Protein AF-B6ASW9-F1 (afdb_monomer_lite)

pLDDT: mean 80.44, std 17.48, range [36.97, 98.44]

Secondary structure (DSSP, 8-state):
-PPPP----------PPPP--PPPEEE--TTS--S-EEEE----TTT---HHHHHHHHHHHHHHHHHHTTTS-EEEE--HHHHHHHTTTS-TTEEEE----SSS-HHHHPPEEEEETTEEEEEEEE--HHHHTS--TTGGGHHHHHHHHHT-EEEEEEEES-GGGEEE-SSS-EEE-----

Structure (mmCIF, N/CA/C/O backbone):
data_AF-B6ASW9-F1
#
_entry.id   AF-B6ASW9-F1
#
loop_
_atom_site.group_PDB
_atom_site.id
_atom_site.type_symbol
_atom_site.label_atom_id
_atom_site.label_alt_id
_atom_site.label_comp_id
_atom_site.label_asym_id
_atom_site.label_entity_id
_atom_site.label_seq_id
_atom_site.pdbx_PDB_ins_code
_atom_site.Cartn_x
_atom_site.Cartn_y
_atom_site.Cartn_z
_atom_site.occupancy
_atom_site.B_iso_or_equiv
_atom_site.auth_seq_id
_atom_site.auth_comp_id
_atom_site.auth_asym_id
_atom_site.auth_atom_id
_atom_site.pdbx_PDB_model_num
ATOM 1 N N . MET A 1 1 ? -27.187 77.490 27.401 1.00 42.06 1 MET A N 1
ATOM 2 C CA . MET A 1 1 ? -26.969 76.087 27.824 1.00 42.06 1 MET A CA 1
ATOM 3 C C . MET A 1 1 ? -27.396 75.156 26.697 1.00 42.06 1 MET A C 1
ATOM 5 O O . MET A 1 1 ? -28.579 75.099 26.396 1.00 42.06 1 MET A O 1
ATOM 9 N N . LYS A 1 2 ? -26.442 74.502 26.020 1.00 38.00 2 LYS A N 1
ATOM 10 C CA . LYS A 1 2 ? -26.689 73.537 24.933 1.00 38.00 2 LYS A CA 1
ATOM 11 C C . LYS A 1 2 ? -26.740 72.123 25.529 1.00 38.00 2 LYS A C 1
ATOM 13 O O . LYS A 1 2 ? -25.842 71.763 26.282 1.00 38.00 2 LYS A O 1
ATOM 18 N N . ARG A 1 3 ? -27.793 71.359 25.226 1.00 36.97 3 ARG A N 1
ATOM 19 C CA . ARG A 1 3 ? -27.946 69.943 25.610 1.00 36.97 3 ARG A CA 1
ATOM 20 C C . ARG A 1 3 ? -27.184 69.061 24.607 1.00 36.97 3 ARG A C 1
ATOM 22 O O . ARG A 1 3 ? -27.335 69.311 23.412 1.00 36.97 3 ARG A O 1
ATOM 29 N N . PRO A 1 4 ? -26.395 68.061 25.031 1.00 43.62 4 PR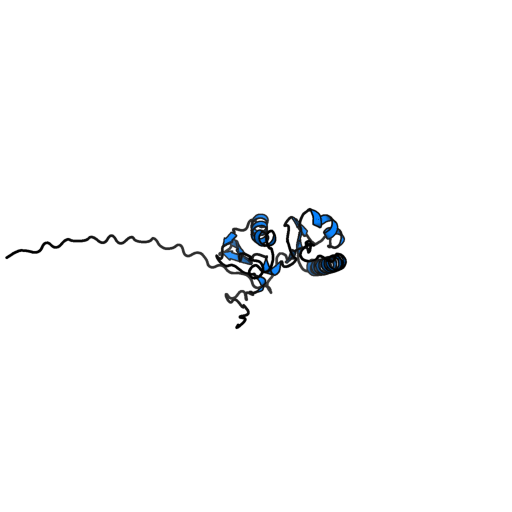O A N 1
ATOM 30 C CA . PRO A 1 4 ? -25.792 67.117 24.098 1.00 43.62 4 PRO A CA 1
ATOM 31 C C . PRO A 1 4 ? -26.777 65.992 23.733 1.00 43.62 4 PRO A C 1
ATOM 33 O O . PRO A 1 4 ? -27.442 65.427 24.600 1.00 43.62 4 PRO A O 1
ATOM 36 N N . ASN A 1 5 ? -26.853 65.683 22.436 1.00 37.75 5 ASN A N 1
ATOM 37 C CA . ASN A 1 5 ? -27.504 64.492 21.887 1.00 37.75 5 ASN A CA 1
ATOM 38 C C . ASN A 1 5 ? -26.652 63.255 22.201 1.00 37.75 5 ASN A C 1
ATOM 40 O O . ASN A 1 5 ? -25.487 63.208 21.809 1.00 37.75 5 ASN A O 1
ATOM 44 N N . PHE A 1 6 ? -27.239 62.239 22.833 1.00 38.59 6 PHE A N 1
ATOM 45 C CA . PHE A 1 6 ? -26.665 60.895 22.884 1.00 38.59 6 PHE A CA 1
ATOM 46 C C . PHE A 1 6 ? -27.253 60.052 21.747 1.00 38.59 6 PHE A C 1
ATOM 48 O O . PHE A 1 6 ? -28.454 59.791 21.710 1.00 38.59 6 PHE A O 1
ATOM 55 N N . LEU A 1 7 ? -26.393 59.648 20.811 1.00 41.00 7 LEU A N 1
ATOM 56 C CA . LEU A 1 7 ? -26.672 58.619 19.812 1.00 41.00 7 LEU A CA 1
ATOM 57 C C . LEU A 1 7 ? -26.625 57.255 20.522 1.00 41.00 7 LEU A C 1
ATOM 59 O O . LEU A 1 7 ? -25.576 56.868 21.036 1.00 41.00 7 LEU A O 1
ATOM 63 N N . ALA A 1 8 ? -27.741 56.530 20.569 1.00 38.72 8 ALA A N 1
ATOM 64 C CA . ALA A 1 8 ? -27.758 55.136 21.001 1.00 38.72 8 ALA A CA 1
ATOM 65 C C . ALA A 1 8 ? -27.341 54.248 19.818 1.00 38.72 8 ALA A C 1
ATOM 67 O O . ALA A 1 8 ? -28.066 54.147 18.831 1.00 38.72 8 ALA A O 1
ATOM 68 N N . ALA A 1 9 ? -26.167 53.623 19.902 1.00 42.03 9 ALA A N 1
ATOM 69 C CA . ALA A 1 9 ? -25.754 52.578 18.972 1.00 42.03 9 ALA A CA 1
ATOM 70 C C . ALA A 1 9 ? -26.220 51.219 19.515 1.00 42.03 9 ALA A C 1
ATOM 72 O O . ALA A 1 9 ? -25.730 50.752 20.542 1.00 42.03 9 ALA A O 1
ATOM 73 N N . SER A 1 10 ? -27.180 50.585 18.840 1.00 41.47 10 SER A N 1
ATOM 74 C CA . SER A 1 10 ? -27.56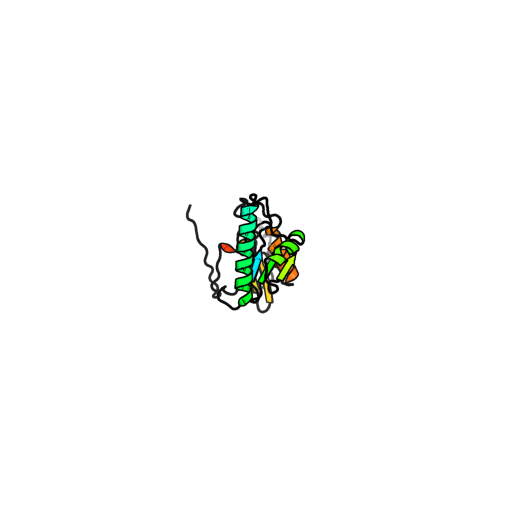1 49.197 19.107 1.00 41.47 10 SER A CA 1
ATOM 75 C C . SER A 1 10 ? -26.492 48.259 18.545 1.00 41.47 10 SER A C 1
ATOM 77 O O . SER A 1 10 ? -26.341 48.139 17.332 1.00 41.47 10 SER A O 1
ATOM 79 N N . ALA A 1 11 ? -25.754 47.581 19.422 1.00 44.91 11 ALA A N 1
ATOM 80 C CA . ALA A 1 11 ? -24.901 46.464 19.036 1.00 44.91 11 ALA A CA 1
ATOM 81 C C . ALA A 1 11 ? -25.770 45.208 18.862 1.00 44.91 11 ALA A C 1
ATOM 83 O O . ALA A 1 11 ? -26.319 44.686 19.832 1.00 44.91 11 ALA A O 1
ATOM 84 N N . ALA A 1 12 ? -25.909 44.726 17.627 1.00 44.12 12 ALA A N 1
ATOM 85 C CA . ALA A 1 12 ? -26.469 43.408 17.359 1.00 44.12 12 ALA A CA 1
ATOM 86 C C . ALA A 1 12 ? -25.385 42.352 17.624 1.00 44.12 12 ALA A C 1
ATOM 88 O O . ALA A 1 12 ? -24.410 42.250 16.881 1.00 44.12 12 ALA A O 1
ATOM 89 N N . LEU A 1 13 ? -25.542 41.579 18.700 1.00 42.88 13 LEU A N 1
ATOM 90 C CA . LEU A 1 13 ? -24.716 40.404 18.960 1.00 42.88 13 LEU A CA 1
ATOM 91 C C . LEU A 1 13 ? -25.173 39.281 18.018 1.00 42.88 13 LEU A C 1
ATOM 93 O O . LEU A 1 13 ? -26.263 38.733 18.179 1.00 42.88 13 LEU A O 1
ATOM 97 N N . SER A 1 14 ? -24.353 38.954 17.020 1.00 46.81 14 SER A N 1
ATOM 98 C CA . SER A 1 14 ? -24.547 37.752 16.208 1.00 46.81 14 SER A CA 1
ATOM 99 C C . SER A 1 14 ? -24.246 36.530 17.075 1.00 46.81 14 SER A C 1
ATOM 101 O O . SER A 1 14 ? -23.099 36.300 17.459 1.00 46.81 14 SER A O 1
ATOM 103 N N . MET A 1 15 ? -25.281 35.770 17.429 1.00 45.50 15 MET A N 1
ATOM 104 C CA . MET A 1 15 ? -25.124 34.486 18.106 1.00 45.50 15 MET A CA 1
ATOM 105 C C . MET A 1 15 ? -24.664 33.459 17.074 1.00 45.50 15 MET A C 1
ATOM 107 O O . MET A 1 15 ? -25.472 32.913 16.323 1.00 45.50 15 MET A O 1
ATOM 111 N N . ALA A 1 16 ? -23.355 33.207 17.025 1.00 53.00 16 ALA A N 1
ATOM 112 C CA . ALA A 1 16 ? -22.825 32.033 16.349 1.00 53.00 16 ALA A CA 1
ATOM 113 C C . ALA A 1 16 ? -23.455 30.788 16.995 1.00 53.00 16 ALA A C 1
ATOM 115 O O . ALA A 1 16 ? -23.319 30.570 18.201 1.00 53.00 16 ALA A O 1
ATOM 116 N N . GLY A 1 17 ? -24.197 30.011 16.202 1.00 45.16 17 GLY A N 1
ATOM 117 C CA . GLY A 1 17 ? -24.775 28.744 16.645 1.00 45.16 17 GLY A CA 1
ATOM 118 C C . GLY A 1 17 ? -23.692 27.781 17.149 1.00 45.16 17 GLY A C 1
ATOM 119 O O . GLY A 1 17 ? -22.519 27.936 16.794 1.00 45.16 17 GLY A O 1
ATOM 120 N N . PRO A 1 18 ? -24.054 26.793 17.983 1.00 43.72 18 PRO A N 1
ATOM 121 C CA . PRO A 1 18 ? -23.083 25.877 18.561 1.00 43.72 18 PRO A CA 1
ATOM 122 C C . PRO A 1 18 ? -22.316 25.165 17.444 1.00 43.72 18 PRO A C 1
ATOM 124 O O . PRO A 1 18 ? -22.912 24.518 16.582 1.00 43.72 18 PRO A O 1
ATOM 127 N N . ALA A 1 19 ? -20.989 25.294 17.467 1.00 50.31 19 ALA A N 1
ATOM 128 C CA . ALA A 1 19 ? -20.110 24.504 16.624 1.00 50.31 19 ALA A CA 1
ATOM 129 C C . ALA A 1 19 ? -20.403 23.025 16.904 1.00 50.31 19 ALA A C 1
ATOM 131 O O . ALA A 1 19 ? -20.229 22.550 18.027 1.00 50.31 19 ALA A O 1
ATOM 132 N N . THR A 1 20 ? -20.886 22.295 15.900 1.00 43.22 20 THR A N 1
ATOM 133 C CA . THR A 1 20 ? -21.002 20.839 15.966 1.00 43.22 20 THR A CA 1
ATOM 134 C C . THR A 1 20 ? -19.617 20.274 16.247 1.00 43.22 20 THR A C 1
ATOM 136 O O . THR A 1 20 ? -18.758 20.294 15.365 1.00 43.22 20 THR A O 1
ATOM 139 N N . ALA A 1 21 ? -19.385 19.807 17.474 1.00 51.06 21 ALA A N 1
ATOM 140 C CA . ALA A 1 21 ? -18.142 19.147 17.835 1.00 51.06 21 ALA A CA 1
ATOM 141 C C . ALA A 1 21 ? -17.968 17.921 16.930 1.00 51.06 21 ALA A C 1
ATOM 143 O O . ALA A 1 21 ? -18.737 16.959 17.001 1.00 51.06 21 ALA A O 1
ATOM 144 N N . SER A 1 22 ? -16.989 17.970 16.029 1.00 66.50 22 SER A N 1
ATOM 145 C CA . SER A 1 22 ? -16.619 16.809 15.231 1.00 66.50 22 SER A CA 1
ATOM 146 C C . SER A 1 22 ? -16.104 15.725 16.170 1.00 66.50 22 SER A C 1
ATOM 148 O O . SER A 1 22 ? -15.208 15.992 16.971 1.00 66.50 22 SER A O 1
ATOM 150 N N . LEU A 1 23 ? -16.646 14.509 16.063 1.00 76.56 23 LEU A N 1
ATOM 151 C CA . LEU A 1 23 ? -16.113 13.363 16.801 1.00 76.56 23 LEU A CA 1
ATOM 152 C C . LEU A 1 23 ? -14.599 13.237 16.553 1.00 76.56 23 LEU A C 1
ATOM 154 O O . LEU A 1 23 ? -14.185 13.363 15.393 1.00 76.56 23 LEU A O 1
ATOM 158 N N . PRO A 1 24 ? -13.794 12.990 17.603 1.00 84.50 24 PRO A N 1
ATOM 159 C CA . PRO A 1 24 ? -12.358 12.821 17.453 1.00 84.50 24 PRO A CA 1
ATOM 160 C C . PRO A 1 24 ? -12.060 11.602 16.580 1.00 84.50 24 PRO A C 1
ATOM 162 O O . PRO A 1 24 ? -12.791 10.608 16.603 1.00 84.50 24 PRO A O 1
ATOM 165 N N . LEU A 1 25 ? -10.978 11.695 15.812 1.00 86.31 25 LEU A N 1
ATOM 166 C CA . LEU A 1 25 ? -10.448 10.570 15.057 1.00 86.31 25 LEU A CA 1
ATOM 167 C C . LEU A 1 25 ? -9.553 9.722 15.955 1.00 86.31 25 LEU A C 1
ATOM 169 O O . LEU A 1 25 ? -8.710 10.249 16.680 1.00 86.31 25 LEU A O 1
ATOM 173 N N . HIS A 1 26 ? -9.721 8.408 15.872 1.00 87.00 26 HIS A N 1
ATOM 174 C CA . HIS A 1 26 ? -8.886 7.437 16.568 1.00 87.00 26 HIS A CA 1
ATOM 175 C C . HIS A 1 26 ? -8.297 6.445 15.572 1.00 87.00 26 HIS A C 1
ATOM 177 O O . HIS A 1 26 ? -9.021 5.890 14.755 1.00 87.00 26 HIS A O 1
ATOM 183 N N . VAL A 1 27 ? -6.992 6.218 15.622 1.00 86.50 27 VAL A N 1
ATOM 184 C CA . VAL A 1 27 ? -6.323 5.218 14.784 1.00 86.50 27 VAL A CA 1
ATOM 185 C C . VAL A 1 27 ? -5.912 4.055 15.674 1.00 86.50 27 VAL A C 1
ATOM 187 O O . VAL A 1 27 ? -5.412 4.252 16.787 1.00 86.50 27 VAL A O 1
ATOM 190 N N . ARG A 1 28 ? -6.152 2.836 15.188 1.00 86.62 28 ARG A N 1
ATOM 191 C CA . ARG A 1 28 ? -5.762 1.621 15.905 1.00 86.62 28 ARG A CA 1
ATOM 192 C C . ARG A 1 28 ? -4.238 1.450 15.880 1.00 86.62 28 ARG A C 1
ATOM 194 O O . ARG A 1 28 ? -3.611 1.838 14.897 1.00 86.62 28 ARG A O 1
ATOM 201 N N . PRO A 1 29 ? -3.658 0.882 16.944 1.00 86.50 29 PRO A N 1
ATOM 202 C CA . PRO A 1 29 ? -2.228 0.617 16.991 1.00 86.50 29 PRO A CA 1
ATOM 203 C C . PRO A 1 29 ? -1.831 -0.488 16.002 1.00 86.50 29 PRO A C 1
ATOM 205 O O . PRO A 1 29 ? -2.661 -1.332 15.652 1.00 86.50 29 PRO A O 1
ATOM 208 N N . GLU A 1 30 ? -0.571 -0.481 15.567 1.00 84.75 30 GLU A N 1
ATOM 209 C CA . GLU A 1 30 ? -0.048 -1.407 14.548 1.00 84.75 30 GLU A CA 1
ATOM 210 C C . GLU A 1 30 ? 0.230 -2.822 15.081 1.00 84.75 30 GLU A C 1
ATOM 212 O O . GLU A 1 30 ? 0.401 -3.755 14.310 1.00 84.75 30 GLU A O 1
ATOM 217 N N . GLU A 1 31 ? 0.252 -3.016 16.399 1.00 86.56 31 GLU A N 1
ATOM 218 C CA . GLU A 1 31 ? 0.290 -4.339 17.033 1.00 86.56 31 GLU A CA 1
ATOM 219 C C . GLU A 1 31 ? -1.099 -4.995 17.158 1.00 86.56 31 GLU A C 1
ATOM 221 O O . GLU A 1 31 ? -1.224 -6.115 17.659 1.00 86.56 31 GLU A O 1
ATOM 226 N N . GLY A 1 32 ? -2.158 -4.286 16.754 1.00 85.75 32 GLY A N 1
ATOM 227 C CA . GLY A 1 32 ? -3.529 -4.781 16.779 1.00 85.75 32 GLY A CA 1
ATOM 228 C C . GLY A 1 32 ? -3.837 -5.792 15.670 1.00 85.75 32 GLY A C 1
ATOM 229 O O . GLY A 1 32 ? -3.019 -6.106 14.815 1.00 85.75 32 GLY A O 1
ATOM 230 N N . SER A 1 33 ? -5.075 -6.299 15.658 1.00 88.50 33 SER A N 1
ATOM 231 C CA . SER A 1 33 ? -5.541 -7.139 14.548 1.00 88.50 33 SER A CA 1
ATOM 232 C C . SER A 1 33 ? -5.692 -6.312 13.274 1.00 88.50 33 SER A C 1
ATOM 234 O O . SER A 1 33 ? -6.355 -5.268 13.267 1.00 88.50 33 SER A O 1
ATOM 236 N N . HIS A 1 34 ? -5.161 -6.845 12.182 1.00 90.00 34 HIS A N 1
ATOM 237 C CA . HIS A 1 34 ? -5.247 -6.267 10.850 1.00 90.00 34 HIS A CA 1
ATOM 238 C C . HIS A 1 34 ? -6.213 -7.055 9.961 1.00 90.00 34 HIS A C 1
ATOM 240 O O . HIS A 1 34 ? -6.472 -8.235 10.188 1.00 90.00 34 HIS A O 1
ATOM 246 N N . GLU A 1 35 ? -6.793 -6.370 8.973 1.00 92.44 35 GLU A N 1
ATOM 247 C CA . GLU A 1 35 ? -7.645 -6.994 7.947 1.00 92.44 35 GLU A CA 1
ATOM 248 C C . GLU A 1 35 ? -6.855 -7.333 6.679 1.00 92.44 35 GLU A C 1
ATOM 250 O O . GLU A 1 35 ? -7.210 -8.276 5.974 1.00 92.44 35 GLU A O 1
ATOM 255 N N . ALA A 1 36 ? -5.810 -6.556 6.385 1.00 93.69 36 ALA A N 1
ATOM 256 C CA . ALA A 1 36 ? -4.892 -6.782 5.280 1.00 93.69 36 ALA A CA 1
ATOM 257 C C . ALA A 1 36 ? -3.629 -5.921 5.430 1.00 93.69 36 ALA A C 1
ATOM 259 O O . ALA A 1 36 ? -3.690 -4.806 5.959 1.00 93.69 36 ALA A O 1
ATOM 260 N N . THR A 1 37 ? -2.525 -6.383 4.845 1.00 94.69 37 THR A N 1
ATOM 261 C CA . THR A 1 37 ? -1.326 -5.580 4.582 1.00 94.69 37 THR A CA 1
ATOM 262 C C . THR A 1 37 ? -1.365 -5.023 3.166 1.00 94.69 37 THR A C 1
ATOM 264 O O . THR A 1 37 ? -1.644 -5.748 2.210 1.00 94.69 37 THR A O 1
ATOM 267 N N . PHE A 1 38 ? -0.987 -3.759 3.001 1.00 94.38 38 PHE A N 1
ATOM 268 C CA . PHE A 1 38 ? -0.801 -3.162 1.683 1.00 94.38 38 PHE A CA 1
ATOM 269 C C . PHE A 1 38 ? 0.675 -2.960 1.359 1.00 94.38 38 PHE A C 1
ATOM 271 O O . PHE A 1 38 ? 1.460 -2.517 2.195 1.00 94.38 38 PHE A O 1
ATOM 278 N N . MET A 1 39 ? 1.045 -3.272 0.121 1.00 96.12 39 MET A N 1
ATOM 279 C CA . MET A 1 39 ? 2.403 -3.141 -0.403 1.00 96.12 39 MET A CA 1
ATOM 280 C C . MET A 1 39 ? 2.376 -2.495 -1.789 1.00 96.12 39 MET A C 1
ATOM 282 O O . MET A 1 39 ? 1.363 -2.554 -2.481 1.00 96.12 39 MET A O 1
ATOM 286 N N . MET A 1 40 ? 3.488 -1.893 -2.213 1.00 94.88 40 MET A N 1
ATOM 287 C CA . MET A 1 40 ? 3.636 -1.293 -3.544 1.00 94.88 40 MET A CA 1
ATOM 288 C C . MET A 1 40 ? 4.665 -2.049 -4.374 1.00 94.88 40 MET A C 1
ATOM 290 O O . MET A 1 40 ? 5.734 -2.417 -3.882 1.00 94.88 40 MET A O 1
ATOM 294 N N . TRP A 1 41 ? 4.343 -2.272 -5.646 1.00 95.56 41 TRP A N 1
ATOM 295 C CA . TRP A 1 41 ? 5.220 -2.982 -6.563 1.00 95.56 41 TRP A CA 1
ATOM 296 C C . TRP A 1 41 ? 6.311 -2.057 -7.125 1.00 95.56 41 TRP A C 1
ATOM 298 O O . TRP A 1 41 ? 5.987 -1.025 -7.716 1.00 95.56 41 TRP A O 1
ATOM 308 N N . PRO A 1 42 ? 7.606 -2.420 -7.029 1.00 92.88 42 PRO A N 1
ATOM 309 C CA . PRO A 1 42 ? 8.675 -1.622 -7.617 1.00 92.88 42 PRO A CA 1
ATOM 31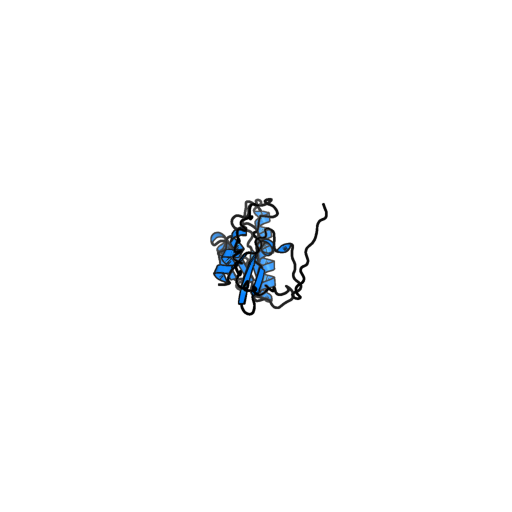0 C C . PRO A 1 42 ? 8.663 -1.770 -9.147 1.00 92.88 42 PRO A C 1
ATOM 312 O O . PRO A 1 42 ? 9.143 -2.766 -9.693 1.00 92.88 42 PRO A O 1
ATOM 315 N N . ALA A 1 43 ? 8.117 -0.775 -9.850 1.00 87.12 43 ALA A N 1
ATOM 316 C CA . ALA A 1 43 ? 8.005 -0.770 -11.316 1.00 87.12 43 ALA A CA 1
ATOM 317 C C . ALA A 1 43 ? 8.877 0.296 -12.009 1.00 87.12 43 ALA A C 1
ATOM 319 O O . ALA A 1 43 ? 9.256 0.148 -13.175 1.00 87.12 43 ALA A O 1
ATOM 320 N N . SER A 1 44 ? 9.224 1.381 -11.310 1.00 86.50 44 SER A N 1
ATOM 321 C CA . SER A 1 44 ? 9.849 2.546 -11.937 1.00 86.50 44 SER A CA 1
ATOM 322 C C . SER A 1 44 ? 11.320 2.332 -12.285 1.00 86.50 44 SER A C 1
ATOM 324 O O . SER A 1 44 ? 12.205 2.331 -11.429 1.00 86.50 44 SER A O 1
ATOM 326 N N . ARG A 1 45 ? 11.610 2.282 -13.589 1.00 84.75 45 ARG A N 1
ATOM 327 C CA . ARG A 1 45 ? 12.985 2.346 -14.119 1.00 84.75 45 ARG A CA 1
ATOM 328 C C . ARG A 1 45 ? 13.633 3.720 -13.956 1.00 84.75 45 ARG A C 1
ATOM 330 O O . ARG A 1 45 ? 14.835 3.844 -14.150 1.00 84.75 45 ARG A O 1
ATOM 337 N N . LYS A 1 46 ? 12.859 4.755 -13.623 1.00 85.69 46 LYS A N 1
ATOM 338 C CA . LYS A 1 46 ? 13.406 6.082 -13.327 1.00 85.69 46 LYS A CA 1
ATOM 339 C C . LYS A 1 46 ? 14.118 6.080 -11.973 1.00 85.69 46 LYS A C 1
ATOM 341 O O . LYS A 1 46 ? 15.212 6.625 -11.880 1.00 85.69 46 LYS A O 1
ATOM 346 N N . PHE A 1 47 ? 13.527 5.438 -10.963 1.00 82.38 47 PHE A N 1
ATOM 347 C CA . PHE A 1 47 ? 14.136 5.296 -9.634 1.00 82.38 47 PHE A CA 1
ATOM 348 C C . PHE A 1 47 ? 15.103 4.112 -9.565 1.00 82.38 47 PHE A C 1
ATOM 350 O O . PHE A 1 47 ? 16.155 4.207 -8.937 1.00 82.38 47 PHE A O 1
ATOM 357 N N . HIS A 1 48 ? 14.813 3.039 -10.307 1.00 86.94 48 HIS A N 1
ATOM 358 C CA . HIS A 1 48 ? 15.613 1.814 -10.341 1.00 86.94 48 HIS A CA 1
ATOM 359 C C . HIS A 1 48 ? 16.153 1.541 -11.764 1.00 86.94 48 HIS A C 1
ATOM 361 O O . HIS A 1 48 ? 15.710 0.604 -12.432 1.00 86.94 48 HIS A O 1
ATOM 367 N N . PRO A 1 49 ? 17.109 2.345 -12.280 1.00 87.88 49 PRO A N 1
ATOM 368 C CA . PRO A 1 49 ? 17.516 2.313 -13.695 1.00 87.88 49 PRO A CA 1
ATOM 369 C C . PRO A 1 49 ? 18.274 1.049 -14.104 1.00 87.88 49 PRO A C 1
ATOM 371 O O . PRO A 1 49 ? 18.262 0.648 -15.270 1.00 87.88 49 PRO A O 1
ATOM 374 N N . LYS A 1 50 ? 18.944 0.392 -13.154 1.00 93.44 50 LYS A N 1
ATOM 375 C CA . LYS A 1 50 ? 19.679 -0.847 -13.412 1.00 93.44 50 LYS A CA 1
ATOM 376 C C . LYS A 1 50 ? 18.705 -2.021 -13.403 1.00 93.44 50 LYS A C 1
ATOM 378 O O . LYS A 1 50 ? 18.263 -2.436 -12.337 1.00 93.44 50 LYS A O 1
ATOM 383 N N . LYS A 1 51 ? 18.443 -2.614 -14.574 1.00 91.69 51 LYS A N 1
ATOM 384 C CA . LYS A 1 51 ? 17.515 -3.754 -14.711 1.00 91.69 51 LYS A CA 1
ATOM 385 C C . LYS A 1 51 ? 17.821 -4.892 -13.729 1.00 91.69 51 LYS A C 1
ATOM 387 O O . LYS A 1 51 ? 16.915 -5.347 -13.052 1.00 91.69 51 LYS A O 1
ATOM 392 N N . ALA A 1 52 ? 19.084 -5.305 -13.614 1.00 93.88 52 ALA A N 1
ATOM 393 C CA . ALA A 1 52 ? 19.470 -6.388 -12.706 1.00 93.88 52 ALA A CA 1
ATOM 394 C C . ALA A 1 52 ? 19.124 -6.079 -11.238 1.00 93.88 52 ALA A C 1
ATOM 396 O O . ALA A 1 52 ? 18.697 -6.963 -10.505 1.00 93.88 52 ALA A O 1
ATOM 397 N N . PHE A 1 53 ? 19.267 -4.818 -10.820 1.00 94.00 53 PHE A N 1
ATOM 398 C CA . PHE A 1 53 ? 18.884 -4.393 -9.476 1.00 94.00 53 PHE A CA 1
ATOM 399 C C . PHE A 1 53 ? 17.363 -4.371 -9.303 1.00 94.00 53 PHE A C 1
ATOM 401 O O . PHE A 1 53 ? 16.865 -4.883 -8.308 1.00 94.00 53 PHE A O 1
ATOM 408 N N . LEU A 1 54 ? 16.625 -3.844 -10.286 1.00 93.94 54 LEU A N 1
ATOM 409 C CA . LEU A 1 54 ? 15.161 -3.855 -10.270 1.00 93.94 54 LEU A CA 1
ATOM 410 C C . LEU A 1 54 ? 14.603 -5.284 -10.214 1.00 93.94 54 LEU A C 1
ATOM 412 O O . LEU A 1 54 ? 13.672 -5.541 -9.459 1.00 93.94 54 LEU A O 1
ATOM 416 N N . ASP A 1 55 ? 15.203 -6.223 -10.950 1.00 94.50 55 ASP A N 1
ATOM 417 C CA . ASP A 1 55 ? 14.825 -7.634 -10.888 1.00 94.50 55 ASP A CA 1
ATOM 418 C C . ASP A 1 55 ? 15.027 -8.177 -9.457 1.00 94.50 55 ASP A C 1
ATOM 420 O O . ASP A 1 55 ? 14.102 -8.749 -8.886 1.00 94.50 55 ASP A O 1
ATOM 424 N N . ILE A 1 56 ? 16.194 -7.957 -8.835 1.00 96.25 56 ILE A N 1
ATOM 425 C CA . ILE A 1 56 ? 16.468 -8.378 -7.443 1.00 96.25 56 ILE A CA 1
ATOM 426 C C . ILE A 1 56 ? 15.463 -7.756 -6.464 1.00 96.25 56 ILE A C 1
ATOM 428 O O . ILE A 1 56 ? 14.953 -8.439 -5.573 1.00 96.25 56 ILE A O 1
ATOM 432 N N . LEU A 1 57 ? 15.156 -6.472 -6.644 1.00 95.00 57 LEU A N 1
ATOM 433 C CA . LEU A 1 57 ? 14.218 -5.734 -5.810 1.00 95.00 57 LEU A CA 1
ATOM 434 C C . LEU A 1 57 ? 12.803 -6.318 -5.915 1.00 95.00 57 LEU A C 1
ATOM 436 O O . LEU A 1 57 ? 12.180 -6.590 -4.894 1.00 95.00 57 LEU A O 1
ATOM 440 N N . GLN A 1 58 ? 12.329 -6.598 -7.131 1.00 96.56 58 GLN A N 1
ATOM 441 C CA . GLN A 1 58 ? 11.036 -7.242 -7.376 1.00 96.56 58 GLN A CA 1
ATOM 442 C C . GLN A 1 58 ? 10.949 -8.633 -6.741 1.00 96.56 58 GLN A C 1
ATOM 444 O O . GLN A 1 58 ? 9.944 -8.948 -6.108 1.00 96.56 58 GLN A O 1
ATOM 449 N N . HIS A 1 59 ? 12.004 -9.450 -6.843 1.00 97.75 59 HIS A N 1
ATOM 450 C CA . HIS A 1 59 ? 12.041 -10.757 -6.176 1.00 97.75 59 HIS A CA 1
ATOM 451 C C . HIS A 1 59 ? 12.015 -10.612 -4.652 1.00 97.75 59 HIS A C 1
ATOM 453 O O . HIS A 1 59 ? 11.305 -11.346 -3.973 1.00 97.75 59 HIS A O 1
ATOM 459 N N . THR A 1 60 ? 12.748 -9.640 -4.107 1.00 97.81 60 THR A N 1
ATOM 460 C CA . THR A 1 60 ? 12.770 -9.371 -2.662 1.00 97.81 60 THR A CA 1
ATOM 461 C C . THR A 1 60 ? 11.393 -8.952 -2.152 1.00 97.81 60 THR A C 1
ATOM 463 O O . THR A 1 60 ? 10.897 -9.525 -1.185 1.00 97.81 60 THR A O 1
ATOM 466 N N . ILE A 1 61 ? 10.744 -8.001 -2.830 1.00 97.56 61 ILE A N 1
ATOM 467 C CA . ILE A 1 61 ? 9.399 -7.537 -2.472 1.00 97.56 61 ILE A CA 1
ATOM 468 C C . ILE A 1 61 ? 8.373 -8.665 -2.600 1.00 97.56 61 ILE A C 1
ATOM 470 O O . ILE A 1 61 ? 7.543 -8.831 -1.707 1.00 97.56 61 ILE A O 1
ATOM 474 N N . ALA A 1 62 ? 8.457 -9.483 -3.652 1.00 98.06 62 ALA A N 1
ATOM 475 C CA . ALA A 1 62 ? 7.586 -10.642 -3.804 1.00 98.06 62 ALA A CA 1
ATOM 476 C C . ALA A 1 62 ? 7.783 -11.666 -2.675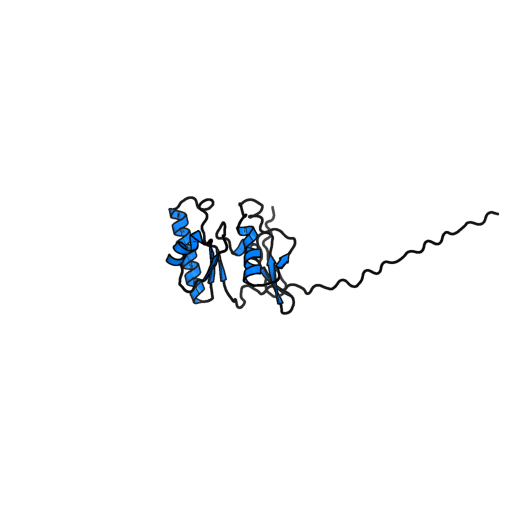 1.00 98.06 62 ALA A C 1
ATOM 478 O O . ALA A 1 62 ? 6.803 -12.153 -2.121 1.00 98.06 62 ALA A O 1
ATOM 479 N N . ASN A 1 63 ? 9.027 -11.949 -2.277 1.00 98.44 63 ASN A N 1
ATOM 480 C CA . ASN A 1 63 ? 9.313 -12.860 -1.168 1.00 98.44 63 ASN A CA 1
ATOM 481 C C . ASN A 1 63 ? 8.720 -12.363 0.157 1.00 98.44 63 ASN A C 1
ATOM 483 O O . ASN A 1 63 ? 8.142 -13.158 0.894 1.00 98.44 63 ASN A O 1
ATOM 487 N N . ILE A 1 64 ? 8.818 -11.060 0.441 1.00 98.25 64 ILE A N 1
ATOM 488 C CA . ILE A 1 64 ? 8.206 -10.451 1.632 1.00 98.25 64 ILE A CA 1
ATOM 489 C C . ILE A 1 64 ? 6.681 -10.582 1.571 1.00 98.25 64 ILE A C 1
ATOM 491 O O . ILE A 1 64 ? 6.080 -11.079 2.519 1.00 98.25 64 ILE A O 1
ATOM 495 N N . ALA A 1 65 ? 6.062 -10.204 0.449 1.00 98.25 65 ALA A N 1
ATOM 496 C CA . ALA A 1 65 ? 4.614 -10.308 0.266 1.00 98.25 65 ALA A CA 1
ATOM 497 C C . ALA A 1 65 ? 4.119 -11.749 0.458 1.00 98.25 65 ALA A C 1
ATOM 499 O O . ALA A 1 65 ? 3.145 -11.987 1.165 1.00 98.25 65 ALA A O 1
ATOM 500 N N . ASN A 1 66 ? 4.829 -12.722 -0.116 1.00 98.44 66 ASN A N 1
ATOM 501 C CA . ASN A 1 66 ? 4.484 -14.135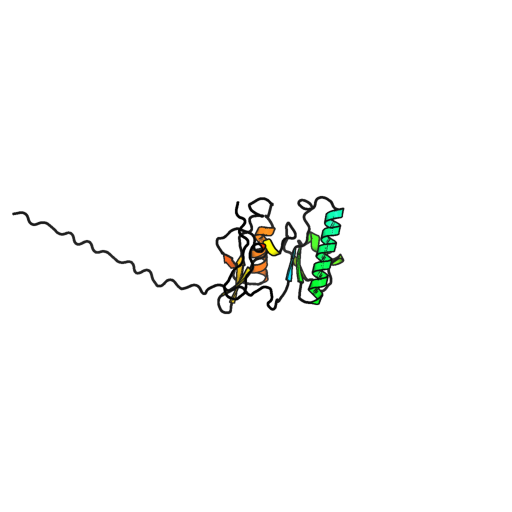 -0.008 1.00 98.44 66 ASN A CA 1
ATOM 502 C C . ASN A 1 66 ? 4.642 -14.661 1.422 1.00 98.44 66 ASN A C 1
ATOM 504 O O . ASN A 1 66 ? 3.847 -15.492 1.852 1.00 98.44 66 ASN A O 1
ATOM 508 N N . ALA A 1 67 ? 5.648 -14.183 2.157 1.00 98.38 67 ALA A N 1
ATOM 509 C CA . ALA A 1 67 ? 5.833 -14.545 3.556 1.00 98.38 67 ALA A CA 1
ATOM 510 C C . ALA A 1 67 ? 4.710 -13.979 4.439 1.00 98.38 67 ALA A C 1
ATOM 512 O O . ALA A 1 67 ? 4.187 -14.697 5.286 1.00 98.38 67 ALA A O 1
ATOM 513 N N . ILE A 1 68 ? 4.302 -12.726 4.216 1.00 97.62 68 ILE A N 1
ATOM 514 C CA . ILE A 1 68 ? 3.201 -12.090 4.957 1.00 97.62 68 ILE A CA 1
ATOM 515 C C . ILE A 1 68 ? 1.863 -12.766 4.638 1.00 97.62 68 ILE A C 1
ATOM 517 O O . ILE A 1 68 ? 1.066 -12.989 5.546 1.00 97.62 68 ILE A O 1
ATOM 521 N N . ALA A 1 69 ? 1.652 -13.178 3.382 1.00 97.62 69 ALA A N 1
ATOM 522 C CA . ALA A 1 69 ? 0.428 -13.847 2.935 1.00 97.62 69 ALA A CA 1
ATOM 523 C C . ALA A 1 69 ? 0.123 -15.166 3.675 1.00 97.62 69 ALA A C 1
ATOM 525 O O . ALA A 1 69 ? -1.005 -15.650 3.627 1.00 97.62 69 ALA A O 1
ATOM 526 N N . ALA A 1 70 ? 1.101 -15.744 4.383 1.00 96.56 70 ALA A N 1
ATOM 527 C CA . ALA A 1 70 ? 0.884 -16.891 5.263 1.00 96.56 70 ALA A CA 1
ATOM 528 C C . ALA A 1 70 ? 0.162 -16.534 6.579 1.00 96.56 70 ALA A C 1
ATOM 530 O O . ALA A 1 70 ? -0.343 -17.430 7.255 1.00 96.56 70 ALA A O 1
ATOM 531 N N . PHE A 1 71 ? 0.128 -15.253 6.953 1.00 95.81 71 PHE A N 1
ATOM 532 C CA . PHE A 1 71 ? -0.422 -14.757 8.216 1.00 95.81 71 PHE A CA 1
ATOM 533 C C . PHE A 1 71 ? -1.661 -13.886 8.014 1.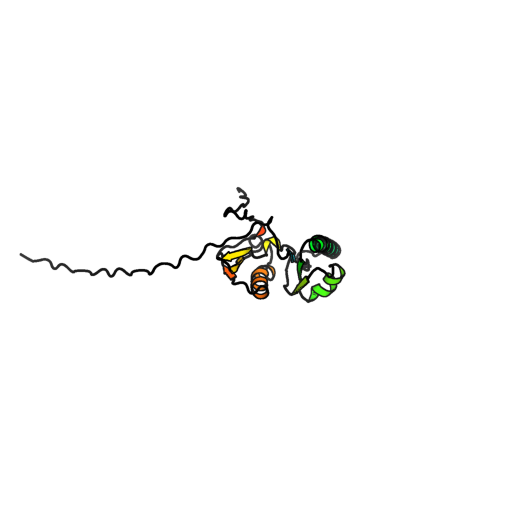00 95.81 71 PHE A C 1
ATOM 535 O O . PHE A 1 71 ? -2.609 -13.994 8.788 1.00 95.81 71 PHE A O 1
ATOM 542 N N . GLU A 1 72 ? -1.670 -13.042 6.982 1.00 95.69 72 GLU A N 1
ATOM 543 C CA . GLU A 1 72 ? -2.782 -12.136 6.699 1.00 95.69 72 GLU A CA 1
ATOM 544 C C . GLU A 1 72 ? -2.925 -11.821 5.200 1.00 95.69 72 GLU A C 1
ATOM 546 O O . GLU A 1 72 ? -1.970 -11.994 4.440 1.00 95.69 72 GLU A O 1
ATOM 551 N N . PRO A 1 73 ? -4.105 -11.359 4.738 1.00 97.38 73 PRO A N 1
ATOM 552 C CA . PRO A 1 73 ? -4.293 -10.972 3.344 1.00 97.38 73 PRO A CA 1
ATOM 553 C C . PRO A 1 73 ? -3.322 -9.866 2.916 1.00 97.38 73 PRO A C 1
ATOM 555 O O . PRO A 1 73 ? -3.196 -8.847 3.591 1.00 97.38 73 PRO A O 1
ATOM 558 N N . VAL A 1 74 ? -2.689 -10.027 1.752 1.00 97.88 74 VAL A N 1
ATOM 559 C CA . VAL A 1 74 ? -1.798 -9.008 1.178 1.00 97.88 74 VAL A CA 1
ATOM 560 C C . VAL A 1 74 ? -2.415 -8.420 -0.081 1.00 97.88 74 VAL A C 1
ATOM 562 O O . VAL A 1 74 ? -2.815 -9.149 -0.993 1.00 97.88 74 VAL A O 1
ATOM 565 N N . ILE A 1 75 ? -2.446 -7.092 -0.152 1.00 97.19 75 ILE A N 1
ATOM 566 C CA . ILE A 1 75 ? -2.873 -6.331 -1.323 1.00 97.19 75 ILE A CA 1
ATOM 567 C C . ILE A 1 75 ? -1.661 -5.595 -1.900 1.00 97.19 75 ILE A C 1
ATOM 569 O O . ILE A 1 75 ? -1.111 -4.675 -1.296 1.00 97.19 75 ILE A O 1
ATOM 573 N N . MET A 1 76 ? -1.248 -6.001 -3.095 1.00 97.12 76 MET A N 1
ATOM 574 C CA . MET A 1 76 ? -0.158 -5.396 -3.849 1.00 97.12 76 MET A CA 1
ATOM 575 C C . MET A 1 76 ? -0.708 -4.358 -4.834 1.00 97.12 76 MET A C 1
ATOM 577 O O . MET A 1 76 ? -1.487 -4.680 -5.734 1.00 97.12 76 MET A O 1
ATOM 581 N N . LEU A 1 77 ? -0.275 -3.111 -4.679 1.00 95.44 77 LEU A N 1
ATOM 582 C CA . LEU A 1 77 ? -0.570 -2.002 -5.578 1.00 95.44 77 LEU A CA 1
ATOM 583 C C . LEU A 1 77 ? 0.395 -2.053 -6.767 1.00 95.44 77 LEU A C 1
ATOM 585 O O . LEU A 1 77 ? 1.606 -1.899 -6.600 1.00 95.44 77 LEU A O 1
ATOM 589 N N . ALA A 1 78 ? -0.134 -2.309 -7.961 1.00 94.75 78 ALA A N 1
ATOM 590 C CA . ALA A 1 78 ? 0.650 -2.398 -9.187 1.00 94.75 78 ALA A CA 1
ATOM 591 C C . ALA A 1 78 ? -0.174 -1.935 -10.389 1.00 94.75 78 ALA A C 1
ATOM 593 O O . ALA A 1 78 ? -1.313 -2.377 -10.566 1.00 94.75 78 ALA A O 1
ATOM 594 N N . ALA A 1 79 ? 0.425 -1.118 -11.258 1.00 94.12 79 ALA A N 1
ATOM 595 C CA . ALA A 1 79 ? -0.192 -0.740 -12.524 1.00 94.12 79 ALA A CA 1
ATOM 596 C C . ALA A 1 79 ? -0.539 -1.986 -13.355 1.00 94.12 79 ALA A C 1
ATOM 598 O O . ALA A 1 79 ? 0.205 -2.971 -13.348 1.00 94.12 79 ALA A O 1
ATOM 599 N N . ALA A 1 80 ? -1.635 -1.939 -14.115 1.00 95.19 80 ALA A N 1
ATOM 600 C CA . ALA A 1 80 ? -2.080 -3.049 -14.963 1.00 95.19 80 ALA A CA 1
ATOM 601 C C . ALA A 1 80 ? -0.966 -3.651 -15.848 1.00 95.19 80 ALA A C 1
ATOM 603 O O . ALA A 1 80 ? -0.904 -4.871 -16.016 1.00 95.19 80 ALA A O 1
ATOM 604 N N . SER A 1 81 ? -0.052 -2.818 -16.364 1.00 94.50 81 SER A N 1
ATOM 605 C CA . SER A 1 81 ? 1.109 -3.239 -17.166 1.00 94.50 81 SER A CA 1
ATOM 606 C C . SER A 1 81 ? 2.087 -4.150 -16.419 1.00 94.50 81 SER A C 1
ATOM 608 O O . SER A 1 81 ? 2.736 -4.992 -17.039 1.00 94.50 81 SER A O 1
ATOM 610 N N . ASP A 1 82 ? 2.177 -4.010 -15.098 1.00 94.38 82 ASP A N 1
ATOM 611 C CA . ASP A 1 82 ? 3.136 -4.717 -14.249 1.00 94.38 82 ASP A CA 1
ATOM 612 C C . ASP A 1 82 ? 2.526 -5.941 -13.553 1.00 94.38 82 ASP A C 1
ATOM 614 O O . ASP A 1 82 ? 3.249 -6.798 -13.044 1.00 94.38 82 ASP A O 1
ATOM 618 N N . GLN A 1 83 ? 1.200 -6.096 -13.577 1.00 96.12 83 GLN A N 1
ATOM 619 C CA . GLN A 1 83 ? 0.535 -7.206 -12.892 1.00 96.12 83 GLN A CA 1
ATOM 620 C C . GLN A 1 83 ? 0.885 -8.571 -13.489 1.00 96.12 83 GLN A C 1
ATOM 622 O O . GLN A 1 83 ? 1.082 -9.532 -12.751 1.00 96.12 83 GLN A O 1
ATOM 627 N N . ALA A 1 84 ? 0.968 -8.690 -14.816 1.00 96.31 84 ALA A N 1
ATOM 628 C CA . ALA A 1 84 ? 1.304 -9.959 -15.461 1.00 96.31 84 ALA A CA 1
ATOM 629 C C . ALA A 1 84 ? 2.703 -10.486 -15.071 1.00 96.31 84 ALA A C 1
ATOM 631 O O . ALA A 1 84 ? 2.801 -11.661 -14.710 1.00 96.31 84 ALA A O 1
ATOM 632 N N . PRO A 1 85 ? 3.787 -9.682 -15.110 1.00 94.25 85 PRO A N 1
ATOM 633 C CA . PRO A 1 85 ? 5.077 -10.122 -14.587 1.00 94.25 85 PRO A CA 1
ATOM 634 C C . PRO A 1 85 ? 5.073 -10.303 -13.062 1.00 94.25 85 PRO A C 1
ATOM 636 O O . PRO A 1 85 ? 5.627 -11.297 -12.600 1.00 94.25 85 PRO A O 1
ATOM 639 N N . ALA A 1 86 ? 4.408 -9.437 -12.286 1.00 96.19 86 ALA A N 1
ATOM 640 C CA . ALA A 1 86 ? 4.336 -9.571 -10.826 1.00 96.19 86 ALA A CA 1
ATOM 641 C C . ALA A 1 86 ? 3.680 -10.894 -10.386 1.00 96.19 86 ALA A C 1
ATOM 643 O O . ALA A 1 86 ? 4.200 -11.581 -9.509 1.00 96.19 86 ALA A O 1
ATOM 644 N N . LYS A 1 87 ? 2.602 -11.325 -11.060 1.00 97.31 87 LYS A N 1
ATOM 645 C CA . LYS A 1 87 ? 1.915 -12.612 -10.809 1.00 97.31 87 LYS A CA 1
ATOM 646 C C . LYS A 1 87 ? 2.812 -13.841 -10.955 1.00 97.31 87 LYS A C 1
ATOM 648 O O . LYS A 1 87 ? 2.467 -14.895 -10.440 1.00 97.31 87 LYS A O 1
ATOM 653 N N . LYS A 1 88 ? 3.937 -13.740 -11.668 1.00 97.56 88 LYS A N 1
ATOM 654 C CA . LYS A 1 88 ? 4.898 -14.850 -11.793 1.00 97.56 88 LYS A CA 1
ATOM 655 C C . LYS A 1 88 ? 5.753 -15.028 -10.538 1.00 97.56 88 LYS A C 1
ATOM 657 O O . LYS A 1 88 ? 6.341 -16.089 -10.367 1.00 97.56 88 LYS A O 1
ATOM 662 N N . LEU A 1 89 ? 5.856 -13.985 -9.716 1.00 98.06 89 LEU A N 1
ATOM 663 C CA . LEU A 1 89 ? 6.676 -13.943 -8.505 1.00 98.06 89 LEU A CA 1
ATOM 664 C C . LEU A 1 89 ? 5.820 -14.009 -7.232 1.00 98.06 89 LEU A C 1
ATOM 666 O O . LEU A 1 89 ? 6.277 -14.497 -6.200 1.00 98.06 89 LEU A O 1
ATOM 670 N N . LEU A 1 90 ? 4.584 -13.517 -7.300 1.00 98.25 90 LEU A N 1
ATOM 671 C CA . LEU A 1 90 ? 3.659 -13.477 -6.174 1.00 98.25 90 LEU A CA 1
ATOM 672 C C . LEU A 1 90 ? 2.886 -14.791 -6.016 1.00 98.25 90 LEU A C 1
ATOM 674 O O . LEU A 1 90 ? 2.491 -15.426 -6.994 1.00 98.25 90 LEU A O 1
ATOM 678 N N . SER A 1 91 ? 2.631 -15.164 -4.764 1.00 97.31 91 SER A N 1
ATOM 679 C CA . SER A 1 91 ? 1.691 -16.222 -4.405 1.00 97.31 91 SER A CA 1
ATOM 680 C C . SER A 1 91 ? 0.297 -15.871 -4.920 1.00 97.31 91 SER A C 1
ATOM 682 O O . SER A 1 91 ? -0.085 -14.702 -4.995 1.00 97.31 91 SER A O 1
ATOM 684 N N . ARG A 1 92 ? -0.506 -16.900 -5.201 1.00 97.00 92 ARG A N 1
ATOM 685 C CA . ARG A 1 92 ? -1.930 -16.749 -5.536 1.00 97.00 92 ARG A CA 1
ATOM 686 C C . ARG A 1 92 ? -2.750 -16.092 -4.419 1.00 97.00 92 ARG A C 1
ATOM 688 O O . ARG A 1 92 ? -3.842 -15.608 -4.692 1.00 97.00 92 ARG A O 1
ATOM 695 N N . ASP A 1 93 ? -2.230 -16.106 -3.192 1.00 96.94 93 ASP A N 1
ATOM 696 C CA . ASP A 1 93 ? -2.882 -15.530 -2.014 1.00 96.94 93 ASP A CA 1
ATOM 697 C C . ASP A 1 93 ? -2.653 -14.007 -1.911 1.00 96.94 93 ASP A C 1
ATOM 699 O O . ASP A 1 93 ? -3.294 -13.330 -1.110 1.00 96.94 93 ASP A O 1
ATOM 703 N N . VAL A 1 94 ? -1.777 -13.441 -2.755 1.00 98.38 94 VAL A N 1
ATOM 704 C CA . VAL A 1 94 ? -1.581 -11.991 -2.875 1.00 98.38 94 VAL A CA 1
ATOM 705 C C . VAL A 1 94 ? -2.568 -11.422 -3.895 1.00 98.38 94 VAL A C 1
ATOM 707 O O . VAL A 1 94 ? -2.569 -11.788 -5.072 1.00 98.38 94 VAL A O 1
ATOM 710 N N . THR A 1 95 ? -3.386 -10.468 -3.459 1.00 97.94 95 THR A N 1
ATOM 711 C CA . THR A 1 95 ? -4.333 -9.755 -4.323 1.00 97.94 95 THR A CA 1
ATOM 712 C C . THR A 1 95 ? -3.642 -8.577 -5.002 1.00 97.94 95 THR A C 1
ATOM 714 O O . THR A 1 95 ? -2.937 -7.813 -4.355 1.00 97.94 95 THR A O 1
ATOM 717 N N . LEU A 1 96 ? -3.863 -8.387 -6.304 1.00 97.12 96 LEU A N 1
ATOM 718 C CA . LEU A 1 96 ? -3.334 -7.241 -7.049 1.00 97.12 96 LEU A CA 1
ATOM 719 C C . LEU A 1 96 ? -4.423 -6.201 -7.286 1.00 97.12 96 LEU A C 1
ATOM 721 O O . LEU A 1 96 ? -5.482 -6.518 -7.830 1.00 97.12 96 LEU A O 1
ATOM 725 N N . TRP A 1 97 ? -4.144 -4.954 -6.918 1.00 96.38 97 TRP A N 1
ATOM 726 C CA . TRP A 1 97 ? -4.982 -3.805 -7.245 1.00 96.38 97 TRP A CA 1
ATOM 727 C C . TRP A 1 97 ? -4.297 -2.946 -8.296 1.00 96.38 97 TRP A C 1
ATOM 729 O O . TRP A 1 97 ? -3.122 -2.608 -8.160 1.00 96.38 97 TRP A O 1
ATOM 739 N N . ASP A 1 98 ? -5.061 -2.543 -9.315 1.00 95.25 98 ASP A N 1
ATOM 740 C CA . ASP A 1 98 ? -4.607 -1.561 -10.300 1.00 95.25 98 ASP A CA 1
ATOM 741 C C . ASP A 1 98 ? -4.596 -0.164 -9.670 1.00 95.25 98 ASP A C 1
ATOM 743 O O . ASP A 1 98 ? -5.564 0.597 -9.752 1.00 95.25 98 ASP A O 1
ATOM 747 N N . VAL A 1 99 ? -3.537 0.104 -8.912 1.00 91.50 99 VAL A N 1
ATOM 748 C CA . VAL A 1 99 ? -3.123 1.426 -8.443 1.00 91.50 99 VAL A CA 1
ATOM 749 C C . VAL A 1 99 ? -1.677 1.575 -8.894 1.00 91.50 99 VAL A C 1
ATOM 751 O O . VAL A 1 99 ? -0.799 0.930 -8.317 1.00 91.50 99 VAL A O 1
ATOM 754 N N . PRO A 1 100 ? -1.405 2.371 -9.938 1.00 87.69 100 PRO A N 1
ATOM 755 C CA . PRO A 1 100 ? -0.038 2.697 -10.302 1.00 87.69 100 PRO A CA 1
ATOM 756 C C . PRO A 1 100 ? 0.664 3.380 -9.125 1.00 87.69 100 PRO A C 1
ATOM 758 O O . PRO A 1 100 ? 0.159 4.376 -8.610 1.00 87.69 100 PRO A O 1
ATOM 761 N N . ALA A 1 101 ? 1.813 2.841 -8.728 1.00 81.25 101 ALA A N 1
ATOM 762 C CA . ALA A 1 101 ? 2.734 3.444 -7.773 1.00 81.25 101 ALA A CA 1
ATOM 763 C C . ALA A 1 101 ? 4.032 3.808 -8.504 1.00 81.25 101 ALA A C 1
ATOM 765 O O . ALA A 1 101 ? 4.410 3.160 -9.486 1.00 81.25 101 ALA A O 1
ATOM 766 N N . GLU A 1 102 ? 4.688 4.871 -8.059 1.00 76.81 102 GLU A N 1
ATOM 767 C CA . GLU A 1 102 ? 5.960 5.326 -8.609 1.00 76.81 102 GLU A CA 1
ATOM 768 C C . GLU A 1 102 ? 7.146 4.621 -7.945 1.00 76.81 102 GLU A C 1
ATOM 770 O O . GLU A 1 102 ? 8.070 4.200 -8.644 1.00 76.81 102 GLU A O 1
ATOM 775 N N . ASP A 1 103 ? 7.105 4.430 -6.630 1.00 81.25 103 ASP A N 1
ATOM 776 C CA . ASP A 1 103 ? 8.110 3.678 -5.875 1.00 81.25 103 ASP A CA 1
ATOM 777 C C . ASP A 1 103 ? 7.453 2.634 -4.951 1.00 81.25 103 ASP A C 1
ATOM 779 O O . ASP A 1 103 ? 6.248 2.402 -4.993 1.00 81.25 103 ASP A O 1
ATOM 783 N N . LEU A 1 104 ? 8.253 1.952 -4.132 1.00 84.31 104 LEU A N 1
ATOM 784 C CA . LEU A 1 104 ? 7.805 0.846 -3.273 1.00 84.31 104 LEU A CA 1
ATOM 785 C C . LEU A 1 104 ? 7.360 1.261 -1.858 1.00 84.31 104 LEU A C 1
ATOM 787 O O . LEU A 1 104 ? 7.043 0.403 -1.031 1.00 84.31 104 LEU A O 1
ATOM 791 N N . TRP A 1 105 ? 7.348 2.559 -1.552 1.00 87.00 105 TRP A N 1
ATOM 792 C CA . TRP A 1 105 ? 7.190 3.083 -0.190 1.00 87.00 105 TRP A CA 1
ATOM 793 C C . TRP A 1 105 ? 5.732 3.205 0.242 1.00 87.00 105 TRP A C 1
ATOM 795 O O . TRP A 1 105 ? 5.246 4.290 0.563 1.00 87.00 105 TRP A O 1
ATOM 805 N N . ALA A 1 106 ? 5.046 2.060 0.313 1.00 84.62 106 ALA A N 1
ATOM 806 C CA . ALA A 1 106 ? 3.668 2.000 0.783 1.00 84.62 106 ALA A CA 1
ATOM 807 C C . ALA A 1 106 ? 3.520 2.707 2.134 1.00 84.62 106 ALA A C 1
ATOM 809 O O . ALA A 1 106 ? 2.693 3.591 2.242 1.00 84.62 106 ALA A O 1
ATOM 810 N N . ARG A 1 107 ? 4.375 2.432 3.127 1.00 87.25 107 ARG A N 1
ATOM 811 C CA . ARG A 1 107 ? 4.283 3.045 4.468 1.00 87.25 107 ARG A CA 1
ATOM 812 C C . ARG A 1 107 ? 4.255 4.583 4.464 1.00 87.25 107 ARG A C 1
ATOM 814 O O . ARG A 1 107 ? 3.613 5.155 5.339 1.00 87.25 107 ARG A O 1
ATOM 821 N N . ASP A 1 108 ? 4.902 5.235 3.502 1.00 84.38 108 ASP A N 1
ATOM 822 C CA . ASP A 1 108 ? 4.983 6.699 3.438 1.00 84.38 108 ASP A CA 1
ATOM 823 C C . ASP A 1 108 ? 3.828 7.316 2.643 1.00 84.38 108 ASP A C 1
ATOM 825 O O . ASP A 1 108 ? 3.323 8.375 3.019 1.00 84.38 108 ASP A O 1
ATOM 829 N N . ALA A 1 109 ? 3.388 6.634 1.581 1.00 80.00 109 ALA A N 1
ATOM 830 C CA . ALA A 1 109 ? 2.306 7.057 0.689 1.00 80.00 109 ALA A CA 1
ATOM 831 C C . ALA A 1 109 ? 0.912 6.528 1.097 1.00 80.00 109 ALA A C 1
ATOM 833 O O . ALA A 1 109 ? -0.110 6.931 0.534 1.00 80.00 109 ALA A O 1
ATOM 834 N N . TRP A 1 110 ? 0.859 5.596 2.049 1.00 77.56 110 TRP A N 1
ATOM 835 C CA . TRP A 1 110 ? -0.355 4.940 2.522 1.00 77.56 110 TRP A CA 1
ATOM 836 C C . TRP A 1 110 ? -1.174 5.873 3.420 1.00 77.56 110 TRP A C 1
ATOM 838 O O . TRP A 1 110 ? -0.613 6.546 4.289 1.00 77.56 110 TRP A O 1
ATOM 848 N N . PRO A 1 111 ? -2.507 5.910 3.266 1.00 81.50 111 PRO A N 1
ATOM 849 C CA . PRO A 1 111 ? -3.343 6.685 4.157 1.00 81.50 111 PRO A CA 1
ATOM 850 C C . PRO A 1 111 ? -3.559 5.982 5.505 1.00 81.50 111 PRO A C 1
ATOM 852 O O . PRO A 1 111 ? -3.666 4.763 5.601 1.00 81.50 111 PRO A O 1
ATOM 855 N N . LEU A 1 112 ? -3.733 6.757 6.566 1.00 85.38 112 LEU A N 1
ATOM 856 C CA . LEU A 1 112 ? -4.147 6.248 7.867 1.00 85.38 112 LEU A CA 1
ATOM 857 C C . LEU A 1 112 ? -5.636 5.882 7.846 1.00 85.38 112 LEU A C 1
ATOM 859 O O . LEU A 1 112 ? -6.494 6.690 7.491 1.00 85.38 112 LEU A O 1
ATOM 863 N N . ILE A 1 113 ? -5.963 4.672 8.293 1.00 88.12 113 ILE A N 1
ATOM 864 C CA . ILE A 1 113 ? -7.355 4.286 8.537 1.00 88.12 113 ILE A CA 1
ATOM 865 C C . ILE A 1 113 ? -7.713 4.686 9.967 1.00 88.12 113 ILE A C 1
ATOM 867 O O . ILE A 1 113 ? -7.185 4.130 10.930 1.00 88.12 113 ILE A O 1
ATOM 871 N N . ALA A 1 114 ? -8.612 5.658 10.102 1.00 89.19 114 ALA A N 1
ATOM 872 C CA . ALA A 1 114 ? -9.086 6.156 11.385 1.00 89.19 114 ALA A CA 1
ATOM 873 C C . ALA A 1 114 ? -10.550 5.771 11.627 1.00 89.19 114 ALA A C 1
ATOM 875 O O . ALA A 1 114 ? -11.308 5.455 10.713 1.00 89.19 114 ALA A O 1
ATOM 876 N N . HIS A 1 115 ? -10.963 5.834 12.883 1.00 89.06 115 HIS A N 1
ATOM 877 C CA . HIS A 1 115 ? -12.323 5.648 13.344 1.00 89.06 115 HIS A CA 1
ATOM 878 C C . HIS A 1 115 ? -12.903 6.997 13.768 1.00 89.06 115 HIS A C 1
ATOM 880 O O . HIS A 1 115 ? -12.310 7.716 14.572 1.00 89.06 115 HIS A O 1
ATOM 886 N N . LYS A 1 116 ? -14.087 7.323 13.244 1.00 88.50 116 LYS A N 1
ATOM 887 C CA . LYS A 1 116 ? -14.920 8.457 13.656 1.00 88.50 116 LYS A CA 1
ATOM 888 C C . LYS A 1 116 ? -16.206 7.902 14.263 1.00 88.50 116 LYS A C 1
ATOM 890 O O . LYS A 1 116 ? -17.180 7.627 13.559 1.00 88.50 116 LYS A O 1
ATOM 895 N N . GLY A 1 117 ? -16.190 7.667 15.574 1.00 87.56 117 GLY A N 1
ATOM 896 C CA . GLY A 1 117 ? -17.210 6.838 16.222 1.00 87.56 117 GLY A CA 1
ATOM 897 C C . GLY A 1 117 ? -17.139 5.396 15.707 1.00 87.56 117 GLY A C 1
ATOM 898 O O . GLY A 1 117 ? -16.074 4.787 15.725 1.00 87.56 117 GLY A O 1
ATOM 899 N N . SER A 1 118 ? -18.254 4.849 15.216 1.00 86.25 118 SER A N 1
ATOM 900 C CA . SER A 1 118 ? -18.306 3.491 14.647 1.00 86.25 118 SER A CA 1
ATOM 901 C C . SER A 1 118 ? -17.878 3.400 13.177 1.00 86.25 118 SER A C 1
ATOM 903 O O . SER A 1 118 ? -17.746 2.296 12.650 1.00 86.25 118 SER A O 1
ATOM 905 N N . LYS A 1 119 ? -17.670 4.534 12.495 1.00 89.50 119 LYS A N 1
ATOM 906 C CA . LYS A 1 119 ? -17.314 4.567 11.071 1.00 89.50 119 LYS A CA 1
ATOM 907 C C . LYS A 1 119 ? -15.804 4.553 10.875 1.00 89.50 119 LYS A C 1
ATOM 909 O O . LYS A 1 119 ? -15.096 5.256 11.592 1.00 89.50 119 LYS A O 1
ATOM 914 N N . ARG A 1 120 ? -15.335 3.816 9.867 1.00 90.94 120 ARG A N 1
ATOM 915 C CA . ARG A 1 120 ? -13.965 3.932 9.354 1.00 90.94 120 ARG A CA 1
ATOM 916 C C . ARG A 1 120 ? -13.898 5.047 8.320 1.00 90.94 120 ARG A C 1
ATOM 918 O O . ARG A 1 120 ? -14.803 5.185 7.503 1.00 90.94 120 ARG A O 1
ATOM 925 N N . VAL A 1 121 ? -12.836 5.829 8.392 1.00 89.12 121 VAL A N 1
ATOM 926 C CA . VAL A 1 121 ? -12.529 6.931 7.484 1.00 89.12 121 VAL A CA 1
ATOM 927 C C . VAL A 1 121 ? -11.075 6.822 7.055 1.00 89.12 121 VAL A C 1
ATOM 929 O O . VAL A 1 121 ? -10.243 6.255 7.767 1.00 89.12 121 VAL A O 1
ATOM 932 N N . VAL A 1 122 ? -10.766 7.382 5.896 1.00 85.56 122 VAL A N 1
ATOM 933 C CA . VAL A 1 122 ? -9.394 7.493 5.404 1.00 85.56 122 VAL A CA 1
ATOM 934 C C . VAL A 1 122 ? -8.895 8.882 5.755 1.00 85.56 122 VAL A C 1
ATOM 936 O O . VAL A 1 122 ? -9.431 9.869 5.269 1.00 85.56 122 VAL A O 1
ATOM 939 N N . SER A 1 123 ? -7.875 8.981 6.598 1.00 81.31 123 SER A N 1
ATOM 940 C CA . SER A 1 123 ? -7.163 10.232 6.845 1.00 81.31 123 SER A CA 1
ATOM 941 C C . SER A 1 123 ? -5.757 10.120 6.287 1.00 81.31 123 SER A C 1
ATOM 943 O O . SER A 1 123 ? -5.119 9.086 6.425 1.00 81.31 123 SER A O 1
ATOM 945 N N . HIS A 1 124 ? -5.249 11.154 5.633 1.00 77.69 124 HIS A N 1
ATOM 946 C CA . HIS A 1 124 ? -3.911 11.088 5.058 1.00 77.69 124 HIS A CA 1
ATOM 947 C C . HIS A 1 124 ? -3.142 12.385 5.270 1.00 77.69 124 HIS A C 1
ATOM 949 O O . HIS A 1 124 ? -3.719 13.462 5.460 1.00 77.69 124 HIS A O 1
ATOM 955 N N . LEU A 1 125 ? -1.820 12.256 5.228 1.00 75.06 125 LEU A N 1
ATOM 956 C CA . LEU A 1 125 ? -0.926 13.368 4.949 1.00 75.06 125 LEU A CA 1
ATOM 957 C C . LEU A 1 125 ? -0.838 13.512 3.434 1.00 75.06 125 LEU A C 1
ATOM 959 O O . LEU A 1 125 ? -0.854 12.522 2.702 1.00 75.06 125 LEU A O 1
ATOM 963 N N . GLU A 1 126 ? -0.822 14.740 2.936 1.00 75.88 126 GLU A N 1
ATOM 964 C CA . GLU A 1 126 ? -0.539 14.974 1.525 1.00 75.88 126 GLU A CA 1
ATOM 965 C C . GLU A 1 126 ? 0.952 14.692 1.293 1.00 75.88 126 GLU A C 1
ATOM 967 O O . GLU A 1 126 ? 1.821 15.462 1.722 1.00 75.88 126 GLU A O 1
ATOM 972 N N . LEU A 1 127 ? 1.244 13.553 0.656 1.00 73.06 127 LEU A N 1
ATOM 973 C CA . LEU A 1 127 ? 2.605 13.157 0.315 1.00 73.06 127 LEU A CA 1
ATOM 974 C C . LEU A 1 127 ? 3.233 14.225 -0.583 1.00 73.06 127 LEU A C 1
ATOM 976 O O . LEU A 1 127 ? 2.683 14.561 -1.630 1.00 73.06 127 LEU A O 1
ATOM 980 N N . ASN A 1 128 ? 4.409 14.719 -0.199 1.00 73.81 128 ASN A N 1
ATOM 981 C CA . ASN A 1 128 ? 5.155 15.712 -0.976 1.00 73.81 128 ASN A CA 1
ATOM 982 C C . ASN A 1 128 ? 6.519 15.192 -1.469 1.00 73.81 128 ASN A C 1
ATOM 984 O O . ASN A 1 128 ? 7.363 15.981 -1.898 1.00 73.81 128 ASN A O 1
ATOM 988 N N . GLY A 1 129 ? 6.756 13.877 -1.387 1.00 68.75 129 GLY A N 1
ATOM 989 C CA . GLY A 1 129 ? 7.990 13.231 -1.835 1.00 68.75 129 GLY A CA 1
ATOM 990 C C . GLY A 1 129 ? 9.216 13.626 -1.010 1.00 68.75 129 GLY A C 1
ATOM 991 O O . GLY A 1 129 ? 10.221 14.055 -1.586 1.00 68.75 129 GLY A O 1
ATOM 992 N N . TRP A 1 130 ? 9.142 13.512 0.320 1.00 76.62 130 TRP A N 1
ATOM 993 C CA . TRP A 1 130 ? 10.220 13.813 1.267 1.00 76.62 130 TRP A CA 1
ATOM 994 C C . TRP A 1 130 ? 10.763 15.236 1.104 1.00 76.62 130 TRP A C 1
ATOM 996 O O . TRP A 1 130 ? 11.971 15.451 0.975 1.00 76.62 130 TRP A O 1
ATOM 1006 N N . SER A 1 131 ? 9.862 16.226 1.116 1.00 74.38 131 SER A N 1
ATOM 1007 C CA . SER A 1 131 ? 10.146 17.646 0.831 1.00 74.38 131 SER A CA 1
ATOM 1008 C C . SER A 1 131 ? 10.564 17.924 -0.619 1.00 74.38 131 SER A C 1
ATOM 1010 O O . SER A 1 131 ? 11.551 18.618 -0.864 1.00 74.38 131 SER A O 1
ATOM 1012 N N . ASN A 1 132 ? 9.805 17.403 -1.588 1.00 69.06 132 ASN A N 1
ATOM 1013 C CA . ASN A 1 132 ? 10.038 17.538 -3.034 1.00 69.06 132 ASN A CA 1
ATOM 1014 C C . ASN A 1 132 ? 11.369 16.948 -3.529 1.00 69.06 132 ASN A C 1
ATOM 1016 O O . ASN A 1 132 ? 11.862 17.322 -4.594 1.00 69.06 132 ASN A O 1
ATOM 1020 N N . LYS A 1 133 ? 11.963 16.022 -2.774 1.00 68.44 133 LYS A N 1
ATOM 1021 C CA . LYS A 1 133 ? 13.187 15.318 -3.179 1.00 68.44 133 LYS A CA 1
ATOM 1022 C C . LYS A 1 133 ? 12.910 14.227 -4.212 1.00 68.44 133 LYS A C 1
ATOM 1024 O O . LYS A 1 133 ? 13.830 13.818 -4.915 1.00 68.44 133 LYS A O 1
ATOM 1029 N N . GLN A 1 134 ? 11.656 13.787 -4.328 1.00 70.19 134 GLN A N 1
ATOM 1030 C CA . GLN A 1 134 ? 11.228 12.766 -5.277 1.00 70.19 134 GLN A CA 1
ATOM 1031 C C . GLN A 1 134 ? 9.944 13.175 -6.016 1.00 70.19 134 GLN A C 1
ATOM 1033 O O . GLN A 1 134 ? 9.053 13.825 -5.461 1.00 70.19 134 GLN A O 1
ATOM 1038 N N . VAL A 1 135 ? 9.855 12.792 -7.295 1.00 73.81 135 VAL A N 1
ATOM 1039 C CA . VAL A 1 135 ? 8.608 12.899 -8.072 1.00 73.81 135 VAL A CA 1
ATOM 1040 C C . VAL A 1 135 ? 7.603 11.890 -7.515 1.00 73.81 135 VAL A C 1
ATOM 1042 O O . VAL A 1 135 ? 7.985 10.771 -7.200 1.00 73.81 135 VAL A O 1
ATOM 1045 N N . HIS A 1 136 ? 6.353 12.316 -7.341 1.00 73.12 136 HIS A N 1
ATOM 1046 C CA . HIS A 1 136 ? 5.332 11.584 -6.583 1.00 73.12 136 HIS A CA 1
ATOM 1047 C C . HIS A 1 136 ? 3.940 11.712 -7.230 1.00 73.12 136 HIS A C 1
ATOM 1049 O O . HIS A 1 136 ? 2.922 11.763 -6.541 1.00 73.12 136 HIS A O 1
ATOM 1055 N N . ALA A 1 137 ? 3.866 11.818 -8.562 1.00 76.31 137 ALA A N 1
ATOM 1056 C CA . ALA A 1 137 ? 2.611 12.115 -9.259 1.00 76.31 137 ALA A CA 1
ATOM 1057 C C . ALA A 1 137 ? 1.589 10.973 -9.141 1.00 76.31 137 ALA A C 1
ATOM 1059 O O . ALA A 1 137 ? 0.378 11.219 -9.132 1.00 76.31 137 ALA A O 1
ATOM 1060 N N . HIS A 1 138 ? 2.081 9.736 -9.057 1.00 76.00 138 HIS A N 1
ATOM 1061 C CA . HIS A 1 138 ? 1.260 8.560 -8.783 1.00 76.00 138 HIS A CA 1
ATOM 1062 C C . HIS A 1 138 ? 1.109 8.301 -7.280 1.00 76.00 138 HIS A C 1
ATOM 1064 O O . HIS A 1 138 ? -0.017 8.126 -6.815 1.00 76.00 138 HIS A O 1
ATOM 1070 N N . ASP A 1 139 ? 2.197 8.384 -6.512 1.00 75.62 139 ASP A N 1
ATOM 1071 C CA . ASP A 1 139 ? 2.182 8.093 -5.071 1.00 75.62 139 ASP A CA 1
ATOM 1072 C C . ASP A 1 139 ? 1.267 9.050 -4.288 1.00 75.62 139 ASP A C 1
ATOM 1074 O O . ASP A 1 139 ? 0.533 8.619 -3.403 1.00 75.62 139 ASP A O 1
ATOM 1078 N N . GLY A 1 140 ? 1.189 10.326 -4.684 1.00 76.62 140 GLY A N 1
ATOM 1079 C CA . GLY A 1 140 ? 0.262 11.294 -4.085 1.00 76.62 140 GLY A CA 1
ATOM 1080 C C . GLY A 1 140 ? -1.226 10.987 -4.318 1.00 76.62 140 GLY A C 1
ATOM 1081 O O . GLY A 1 140 ? -2.080 11.548 -3.637 1.00 76.62 140 GLY A O 1
ATOM 1082 N N . LYS A 1 141 ? -1.565 10.092 -5.257 1.00 83.69 141 LYS A N 1
ATOM 1083 C CA . LYS A 1 141 ? -2.953 9.690 -5.566 1.00 83.69 141 LYS A CA 1
ATOM 1084 C C . LYS A 1 141 ? -3.363 8.376 -4.908 1.00 83.69 141 LYS A C 1
ATOM 1086 O O . LYS A 1 141 ? -4.541 8.019 -4.952 1.00 83.69 141 LYS A O 1
ATOM 1091 N N . VAL A 1 142 ? -2.415 7.663 -4.303 1.00 84.56 142 VAL A N 1
ATOM 1092 C CA . VAL A 1 142 ? -2.646 6.347 -3.700 1.00 84.56 142 VAL A CA 1
ATOM 1093 C C . VAL A 1 142 ? -3.726 6.425 -2.622 1.00 84.56 142 VAL A C 1
ATOM 1095 O O . VAL A 1 142 ? -4.667 5.634 -2.654 1.00 84.56 142 VAL A O 1
ATOM 1098 N N . ALA A 1 143 ? -3.649 7.419 -1.732 1.00 83.06 143 ALA A N 1
ATOM 1099 C CA . ALA A 1 143 ? -4.619 7.614 -0.655 1.00 83.06 143 ALA A CA 1
ATOM 1100 C C . ALA A 1 143 ? -6.070 7.719 -1.160 1.00 83.06 143 ALA A C 1
ATOM 1102 O O . ALA A 1 143 ? -6.951 7.035 -0.637 1.00 83.06 143 ALA A O 1
ATOM 1103 N N . GLY A 1 144 ? -6.306 8.517 -2.207 1.00 84.19 144 GLY A N 1
ATOM 1104 C CA . GLY A 1 144 ? -7.629 8.657 -2.824 1.00 84.19 144 GLY A CA 1
ATOM 1105 C C . GLY A 1 144 ? -8.108 7.359 -3.475 1.00 84.19 144 GLY A C 1
ATOM 1106 O O . GLY A 1 144 ? -9.214 6.905 -3.206 1.00 84.19 144 GLY A O 1
ATOM 1107 N N . ALA A 1 145 ? -7.239 6.693 -4.241 1.00 87.94 145 ALA A N 1
ATOM 1108 C CA . ALA A 1 145 ? -7.578 5.426 -4.892 1.00 87.94 145 ALA A CA 1
ATOM 1109 C C . ALA A 1 145 ? -7.948 4.313 -3.890 1.00 87.94 145 ALA A C 1
ATOM 1111 O O . ALA A 1 145 ? -8.773 3.447 -4.192 1.00 87.94 145 ALA A O 1
ATOM 1112 N N . ILE A 1 146 ? -7.336 4.318 -2.703 1.00 86.75 146 ILE A N 1
ATOM 1113 C CA . ILE A 1 146 ? -7.666 3.395 -1.611 1.00 86.75 146 ILE A CA 1
ATOM 1114 C C . ILE A 1 146 ? -8.997 3.767 -0.964 1.00 86.75 146 ILE A C 1
ATOM 1116 O O . ILE A 1 146 ? -9.810 2.873 -0.738 1.00 86.75 146 ILE A O 1
ATOM 1120 N N . ALA A 1 147 ? -9.232 5.053 -0.683 1.00 87.50 147 ALA A N 1
ATOM 1121 C CA . ALA A 1 147 ? -10.501 5.522 -0.124 1.00 87.50 147 ALA A CA 1
ATOM 1122 C C . ALA A 1 147 ? -11.685 5.114 -1.004 1.00 87.50 147 ALA A C 1
ATOM 1124 O O . ALA A 1 147 ? -12.648 4.532 -0.501 1.00 87.50 147 ALA A O 1
ATOM 1125 N N . ASP A 1 148 ? -11.552 5.309 -2.317 1.00 89.06 148 ASP A N 1
ATOM 1126 C CA . ASP A 1 148 ? -12.562 4.929 -3.301 1.00 89.06 148 ASP A CA 1
ATOM 1127 C C . ASP A 1 148 ? -12.803 3.414 -3.309 1.00 89.06 148 ASP A C 1
ATOM 1129 O O . ASP A 1 148 ? -13.947 2.960 -3.258 1.00 89.06 148 ASP A O 1
ATOM 1133 N N . ARG A 1 149 ? -11.734 2.603 -3.328 1.00 91.62 149 ARG A N 1
ATOM 1134 C CA . ARG A 1 149 ? -11.856 1.135 -3.343 1.00 91.62 149 ARG A CA 1
ATOM 1135 C C . ARG A 1 149 ? -12.418 0.553 -2.051 1.00 91.62 149 ARG A C 1
ATOM 1137 O O . ARG A 1 149 ? -13.115 -0.457 -2.106 1.00 91.62 149 ARG A O 1
ATOM 1144 N N . LEU A 1 150 ? -12.103 1.153 -0.905 1.00 90.25 150 LEU A N 1
ATOM 1145 C CA . LEU A 1 150 ? -12.619 0.728 0.397 1.00 90.25 150 LEU A CA 1
ATOM 1146 C C . LEU A 1 150 ? -13.995 1.332 0.716 1.00 90.25 150 LEU A C 1
ATOM 1148 O O . LEU A 1 150 ? -14.620 0.911 1.688 1.00 90.25 150 LEU A O 1
ATOM 1152 N N . ALA A 1 151 ? -14.472 2.285 -0.094 1.00 91.81 151 ALA A N 1
ATOM 1153 C CA . ALA A 1 151 ? -15.683 3.066 0.147 1.00 91.81 151 ALA A CA 1
ATOM 1154 C C . ALA A 1 151 ? -15.689 3.738 1.534 1.00 91.81 151 ALA A C 1
ATOM 1156 O O . ALA A 1 151 ? -16.692 3.725 2.252 1.00 91.81 151 ALA A O 1
ATOM 1157 N N . PHE A 1 152 ? -14.543 4.295 1.932 1.00 91.56 152 PHE A N 1
ATOM 1158 C CA . PHE A 1 152 ? -14.382 5.019 3.193 1.00 91.56 152 PHE A CA 1
ATOM 1159 C C . PHE A 1 152 ? -14.318 6.519 2.932 1.00 91.56 152 PHE A C 1
ATOM 1161 O O . PHE A 1 152 ? -13.606 6.968 2.036 1.00 91.56 152 PHE A O 1
ATOM 1168 N N . ASP A 1 153 ? -15.018 7.295 3.759 1.00 89.69 153 ASP A N 1
ATOM 1169 C CA . ASP A 1 153 ? -15.036 8.750 3.629 1.00 89.69 153 ASP A CA 1
ATOM 1170 C C . ASP A 1 153 ? -13.618 9.320 3.848 1.00 89.69 153 ASP A C 1
ATOM 1172 O O . ASP A 1 153 ? -12.998 9.017 4.879 1.00 89.69 153 ASP A O 1
ATOM 1176 N N . PRO A 1 154 ? -13.087 10.145 2.928 1.00 86.88 154 PRO A N 1
ATOM 1177 C CA . PRO A 1 154 ? -11.818 10.823 3.138 1.00 86.88 154 PRO A CA 1
ATOM 1178 C C . PRO A 1 154 ? -11.972 11.961 4.157 1.00 86.88 154 PRO A C 1
ATOM 1180 O O . PRO A 1 154 ? -12.969 12.684 4.181 1.00 86.88 154 PRO A O 1
ATOM 1183 N N . VAL A 1 155 ? -10.957 12.141 4.998 1.00 86.69 155 VAL A N 1
ATOM 1184 C CA . VAL A 1 155 ? -10.835 13.247 5.948 1.00 86.69 155 VAL A CA 1
ATOM 1185 C C . VAL A 1 155 ? -9.459 13.877 5.791 1.00 86.69 155 VAL A C 1
ATOM 1187 O O . VAL A 1 155 ? -8.441 13.304 6.191 1.00 86.69 155 VAL A O 1
ATOM 1190 N N . GLU A 1 156 ? -9.438 15.078 5.223 1.00 79.88 156 GLU A N 1
ATOM 1191 C CA . GLU A 1 156 ? -8.209 15.842 5.039 1.00 79.88 156 GLU A CA 1
ATOM 1192 C C . GLU A 1 156 ? -7.635 16.290 6.386 1.00 79.88 156 GLU A C 1
ATOM 1194 O O . GLU A 1 156 ? -8.332 16.863 7.226 1.00 79.88 156 GLU A O 1
ATOM 1199 N N . SER A 1 157 ? -6.340 16.044 6.585 1.00 79.06 157 SER A N 1
ATOM 1200 C CA . SER A 1 157 ? -5.610 16.525 7.762 1.00 79.06 157 SER A CA 1
ATOM 1201 C C . SER A 1 157 ? -5.174 17.990 7.634 1.00 79.06 157 SER A C 1
ATOM 1203 O O . SER A 1 157 ? -4.861 18.624 8.640 1.00 79.06 157 SER A O 1
ATOM 1205 N N . GLY A 1 158 ? -5.112 18.522 6.405 1.00 80.19 158 GLY A N 1
ATOM 1206 C CA . GLY A 1 158 ? -4.495 19.817 6.095 1.00 80.19 158 GLY A CA 1
ATOM 1207 C C . GLY A 1 158 ? -2.964 19.829 6.229 1.00 80.19 158 GLY A C 1
ATOM 1208 O O . GLY A 1 158 ? -2.353 20.894 6.158 1.00 80.19 158 GLY A O 1
ATOM 1209 N N . LEU A 1 159 ? -2.338 18.666 6.441 1.00 78.81 159 LEU A N 1
ATOM 1210 C CA . LEU A 1 159 ? -0.902 18.519 6.669 1.00 78.81 159 LEU A CA 1
ATOM 1211 C C . LEU A 1 159 ? -0.219 17.819 5.492 1.00 78.81 159 LEU A C 1
ATOM 1213 O O . LEU A 1 159 ? -0.786 16.928 4.858 1.00 78.81 159 LEU A O 1
ATOM 1217 N N . LYS A 1 160 ? 1.039 18.199 5.244 1.00 80.12 160 LYS A N 1
ATOM 1218 C CA . LYS A 1 160 ? 1.922 17.556 4.263 1.00 80.12 160 LYS A CA 1
ATOM 1219 C C . LYS A 1 160 ? 2.996 16.744 4.971 1.00 80.12 160 LYS A C 1
ATOM 1221 O O . LYS A 1 160 ? 3.519 17.193 5.990 1.00 80.12 160 LYS A O 1
ATOM 1226 N N . GLY A 1 161 ? 3.350 15.598 4.406 1.00 76.19 161 GLY A N 1
ATOM 1227 C CA . GLY A 1 161 ? 4.409 14.735 4.927 1.00 76.19 161 GLY A CA 1
ATOM 1228 C C . GLY A 1 161 ? 4.148 13.257 4.670 1.00 76.19 161 GLY A C 1
ATOM 1229 O O . GLY A 1 161 ? 3.212 12.890 3.964 1.00 76.19 161 GLY A O 1
ATOM 1230 N N . GLU A 1 162 ? 4.997 12.421 5.253 1.00 79.94 162 GLU A N 1
ATOM 1231 C CA . GLU A 1 162 ? 5.005 10.973 5.081 1.00 79.94 162 GLU A CA 1
ATOM 1232 C C . GLU A 1 162 ? 4.456 10.272 6.323 1.00 79.94 162 GLU A C 1
ATOM 1234 O O . GLU A 1 162 ? 4.902 10.524 7.446 1.00 79.94 162 GLU A O 1
ATOM 1239 N N . ALA A 1 163 ? 3.518 9.342 6.130 1.00 77.75 163 ALA A N 1
ATOM 1240 C CA . ALA A 1 163 ? 2.912 8.622 7.249 1.00 77.75 163 ALA A CA 1
ATOM 1241 C C . ALA A 1 163 ? 3.921 7.733 8.006 1.00 77.75 163 ALA A C 1
ATOM 1243 O O . ALA A 1 163 ? 3.751 7.487 9.201 1.00 77.75 163 ALA A O 1
ATOM 1244 N N . GLY A 1 164 ? 5.005 7.290 7.358 1.00 73.81 164 GLY A N 1
ATOM 1245 C CA . GLY A 1 164 ? 6.031 6.452 7.980 1.00 73.81 164 GLY A CA 1
ATOM 1246 C C . GLY A 1 164 ? 6.855 7.125 9.066 1.00 73.81 164 GLY A C 1
ATOM 1247 O O . GLY A 1 164 ? 7.407 6.430 9.915 1.00 73.81 164 GLY A O 1
ATOM 1248 N N . GLY A 1 165 ? 6.885 8.459 9.113 1.00 70.38 165 GLY A N 1
ATOM 1249 C CA . GLY A 1 165 ? 7.548 9.181 10.199 1.00 70.38 165 GLY A CA 1
ATOM 1250 C C . GLY A 1 165 ? 6.817 9.083 11.541 1.00 70.38 165 GLY A C 1
ATOM 1251 O O . GLY A 1 165 ? 7.368 9.499 12.564 1.00 70.38 165 GLY A O 1
ATOM 1252 N N . TRP A 1 166 ? 5.569 8.603 11.544 1.00 68.44 166 TRP A N 1
ATOM 1253 C CA . TRP A 1 166 ? 4.673 8.617 12.695 1.00 68.44 166 TRP A CA 1
ATOM 1254 C C . TRP A 1 166 ? 4.287 7.185 13.106 1.00 68.44 166 TRP A C 1
ATOM 1256 O O . TRP A 1 166 ? 4.107 6.301 12.264 1.00 68.44 166 TRP A O 1
ATOM 1266 N N . SER A 1 167 ? 4.133 6.949 14.411 1.00 73.56 167 SER A N 1
ATOM 1267 C CA . SER A 1 167 ? 3.545 5.713 14.955 1.00 73.56 167 SER A CA 1
ATOM 1268 C C . SER A 1 167 ? 2.574 6.029 16.094 1.00 73.56 167 SER A C 1
ATOM 1270 O O . SER A 1 167 ? 2.787 6.961 16.873 1.00 73.56 167 SER A O 1
ATOM 1272 N N . MET A 1 168 ? 1.472 5.283 16.160 1.00 77.00 168 MET A N 1
ATOM 1273 C CA . MET A 1 168 ? 0.348 5.524 17.066 1.00 77.00 168 MET A CA 1
ATOM 1274 C C . MET A 1 168 ? 0.205 4.370 18.049 1.00 77.00 168 MET A C 1
ATOM 1276 O O . MET A 1 168 ? 0.159 3.214 17.651 1.00 77.00 168 MET A O 1
ATOM 1280 N N . THR A 1 169 ? 0.055 4.695 19.333 1.00 74.12 169 THR A N 1
ATOM 1281 C CA . THR A 1 169 ? -0.037 3.696 20.412 1.00 74.12 169 THR A CA 1
ATOM 1282 C C . THR A 1 169 ? -1.457 3.177 20.648 1.00 74.12 169 THR A C 1
ATOM 1284 O O . THR A 1 169 ? -1.689 2.388 21.557 1.00 74.12 169 THR A O 1
ATOM 1287 N N . GLY A 1 170 ? -2.463 3.696 19.934 1.00 69.19 170 GLY A N 1
ATOM 1288 C CA . GLY A 1 170 ? -3.872 3.358 20.171 1.00 69.19 170 GLY A CA 1
ATOM 1289 C C . GLY A 1 170 ? -4.486 3.941 21.454 1.00 69.19 170 GLY A C 1
ATOM 1290 O O . GLY A 1 170 ? -5.701 3.892 21.621 1.00 69.19 170 GLY A O 1
ATOM 1291 N N . THR A 1 171 ? -3.698 4.552 22.341 1.00 72.81 171 THR A N 1
ATOM 1292 C CA . THR A 1 171 ? -4.158 5.199 23.590 1.00 72.81 171 THR A CA 1
ATOM 1293 C C . THR A 1 171 ? -4.291 6.721 23.468 1.00 72.81 171 THR A C 1
ATOM 1295 O O . THR A 1 171 ? -4.452 7.416 24.468 1.00 72.81 171 THR A O 1
ATOM 1298 N N . GLY A 1 172 ? -4.239 7.245 22.239 1.00 67.62 172 GLY A N 1
ATOM 1299 C CA . GLY A 1 172 ? -4.304 8.682 21.949 1.00 67.62 172 GLY A CA 1
ATOM 1300 C C . GLY A 1 172 ? -2.945 9.388 21.920 1.00 67.62 172 GLY A C 1
ATOM 1301 O O . GLY A 1 172 ? -2.910 10.610 21.801 1.00 67.62 172 GLY A O 1
ATOM 1302 N N . TYR A 1 173 ? -1.837 8.644 21.995 1.00 69.19 173 TYR A N 1
ATOM 1303 C CA . TYR A 1 173 ? -0.483 9.185 21.882 1.00 69.19 173 TYR A CA 1
ATOM 1304 C C . TYR A 1 173 ? 0.134 8.876 20.511 1.00 69.19 173 TYR A C 1
ATOM 1306 O O . TYR A 1 173 ? -0.114 7.827 19.911 1.00 69.19 173 TYR A O 1
ATOM 1314 N N . LEU A 1 174 ? 0.950 9.816 20.032 1.00 70.75 174 LEU A N 1
ATOM 1315 C CA . LEU A 1 174 ? 1.692 9.749 18.775 1.00 70.75 174 LEU A CA 1
ATOM 1316 C C . LEU A 1 174 ? 3.189 9.859 19.077 1.00 70.75 174 LEU A C 1
ATOM 1318 O O . LEU A 1 174 ? 3.603 10.747 19.823 1.00 70.75 174 LEU A O 1
ATOM 1322 N N . SER A 1 175 ? 3.990 8.990 18.468 1.00 58.66 175 SER A N 1
ATOM 1323 C CA . SER A 1 175 ? 5.449 9.086 18.453 1.00 58.66 175 SER A CA 1
ATOM 1324 C C . SER A 1 175 ? 5.932 9.552 17.079 1.00 58.66 175 SER A C 1
ATOM 1326 O O . SER A 1 175 ? 5.415 9.119 16.049 1.00 58.66 175 SER A O 1
ATOM 1328 N N . CYS A 1 176 ? 6.921 10.443 17.072 1.00 67.69 176 CYS A N 1
ATOM 1329 C CA . CYS A 1 176 ? 7.615 10.942 15.887 1.00 67.69 176 CYS A CA 1
ATOM 1330 C C . CYS A 1 176 ? 9.044 11.329 16.290 1.00 67.69 176 CYS A C 1
ATOM 1332 O O . CYS A 1 176 ? 9.273 11.829 17.396 1.00 67.69 176 CYS A O 1
ATOM 1334 N N . MET A 1 177 ? 10.014 11.107 15.403 1.00 50.69 177 MET A N 1
ATOM 1335 C CA . MET A 1 177 ? 11.400 11.481 15.662 1.00 50.69 177 MET A CA 1
ATOM 1336 C C . MET A 1 177 ? 11.660 12.936 15.262 1.00 50.69 177 MET A C 1
ATOM 1338 O O . MET A 1 177 ? 11.578 13.307 14.093 1.00 50.69 177 MET A O 1
ATOM 1342 N N . ARG A 1 178 ? 12.035 13.766 16.241 1.00 50.06 178 ARG A N 1
ATOM 1343 C CA . ARG A 1 178 ? 12.516 15.129 15.997 1.00 50.06 178 ARG A CA 1
ATOM 1344 C C . ARG A 1 178 ? 14.008 15.094 15.676 1.00 50.06 178 ARG A C 1
ATOM 1346 O O . ARG A 1 178 ? 14.817 14.820 16.556 1.00 50.06 178 ARG A O 1
ATOM 1353 N N . VAL A 1 179 ? 14.374 15.436 14.445 1.00 46.34 179 VAL A N 1
ATOM 1354 C CA . VAL A 1 179 ? 15.768 15.735 14.097 1.00 46.34 179 VAL A CA 1
ATOM 1355 C C . VAL A 1 179 ? 16.026 17.196 14.464 1.00 46.34 179 VAL A C 1
ATOM 1357 O O . VAL A 1 179 ? 15.402 18.098 13.907 1.00 46.34 179 VAL A O 1
ATOM 1360 N N . LEU A 1 180 ? 16.878 17.434 15.462 1.00 37.59 180 LEU A N 1
ATOM 1361 C CA . LEU A 1 180 ? 17.388 18.774 15.748 1.00 37.59 180 LEU A CA 1
ATOM 1362 C C . LEU A 1 180 ? 18.432 19.105 14.674 1.00 37.59 180 LEU A C 1
ATOM 1364 O O . LEU A 1 180 ? 19.380 18.341 14.497 1.00 37.59 180 LEU A O 1
ATOM 1368 N N . GLY A 1 181 ? 18.191 20.183 13.928 1.00 38.69 181 GLY A N 1
ATOM 1369 C CA . GLY A 1 181 ? 19.165 20.781 13.012 1.00 38.69 181 GLY A CA 1
ATOM 1370 C C . GLY A 1 181 ? 20.123 21.712 13.736 1.00 38.69 181 GLY A C 1
ATOM 1371 O O . GLY A 1 181 ? 19.734 22.222 14.813 1.00 38.69 181 GLY A O 1
#

Sequence (181 aa):
MKRPNFLAASAALSMAGPATASLPLHVRPEEGSHEATFMMWPASRKFHPKKAFLDILQHTIANIANAIAAFEPVIMLAAASDQAPAKKLLSRDVTLWDVPAEDLWARDAWPLIAHKGSKRVVSHLELNGWSNKQVHAHDGKVAGAIADRLAFDPVESGLKGEAGGWSMTGTGYLSCMRVLG

Radius of gyration: 24.08 Å; chains: 1; bounding box: 48×93×45 Å

Foldseek 3Di:
DDDDDDDDDDDDDDPDPDDPPQFDKFFAAPVDDDQEAEWEAADACVVVVDPVVSVVVLLVRQVVQQVVLVPHQYEYADAPVCVVVSVVRHDPSHHYDRQHFNGTCCQFLPWTFIDRDPATATEHAQECPAVVPDDGPRSSCNSVVVCVVVVHHYDYPVHHTTNNQWGDPRPPDIDGDDDDD